Protein AF-A0A117KCW5-F1 (afdb_monomer_lite)

Structure (mmCIF, N/CA/C/O backbone):
data_AF-A0A117KCW5-F1
#
_entry.id   AF-A0A117KCW5-F1
#
loop_
_atom_site.group_PDB
_atom_site.id
_atom_site.type_symbol
_atom_site.label_atom_id
_atom_site.label_alt_id
_atom_site.label_comp_id
_atom_site.label_asym_id
_atom_site.label_entity_id
_atom_site.label_seq_id
_atom_site.pdbx_PDB_ins_code
_atom_site.Cartn_x
_atom_site.Cartn_y
_atom_site.Cartn_z
_atom_site.occupancy
_atom_site.B_iso_or_equiv
_atom_site.auth_seq_id
_atom_site.auth_comp_id
_atom_site.auth_asym_id
_atom_site.auth_atom_id
_atom_site.pdbx_PDB_model_num
ATOM 1 N N . MET A 1 1 ? -58.432 39.089 18.564 1.00 39.69 1 MET A N 1
ATOM 2 C CA . MET A 1 1 ? -59.662 38.369 18.947 1.00 39.69 1 MET A CA 1
ATOM 3 C C . MET A 1 1 ? -59.260 37.034 19.531 1.00 39.69 1 MET A C 1
ATOM 5 O O . MET A 1 1 ? -58.518 36.288 18.910 1.00 39.69 1 MET A O 1
ATOM 9 N N . THR A 1 2 ? -59.664 36.852 20.776 1.00 40.28 2 THR A N 1
ATOM 10 C CA . THR A 1 2 ? -59.328 35.790 21.721 1.00 40.28 2 THR A CA 1
ATOM 11 C C . THR A 1 2 ? -60.204 34.564 21.483 1.00 40.28 2 THR A C 1
ATOM 13 O O . THR A 1 2 ? -61.389 34.728 21.212 1.00 40.28 2 THR A O 1
ATOM 16 N N . ALA A 1 3 ? -59.670 33.362 21.697 1.00 38.34 3 ALA A N 1
ATOM 17 C CA . ALA A 1 3 ? -60.469 32.237 22.180 1.00 38.34 3 ALA A CA 1
ATOM 18 C C . ALA A 1 3 ? -59.576 31.296 22.998 1.00 38.34 3 ALA A C 1
ATOM 20 O O . ALA A 1 3 ? -58.897 30.417 22.477 1.00 38.34 3 ALA A O 1
ATOM 21 N N . VAL A 1 4 ? -59.566 31.554 24.305 1.00 44.78 4 VAL A N 1
ATOM 22 C CA . VAL A 1 4 ? -59.132 30.623 25.344 1.00 44.78 4 VAL A CA 1
ATOM 23 C C . VAL A 1 4 ? -60.288 29.648 25.550 1.00 44.78 4 VAL A C 1
ATOM 25 O O . VAL A 1 4 ? -61.393 30.081 25.870 1.00 44.78 4 VAL A O 1
ATOM 28 N N . ALA A 1 5 ? -60.046 28.352 25.369 1.00 52.56 5 ALA A N 1
ATOM 29 C CA . ALA A 1 5 ? -60.984 27.314 25.778 1.00 52.56 5 ALA A CA 1
ATOM 30 C C . ALA A 1 5 ? -60.542 26.761 27.139 1.00 52.56 5 ALA A C 1
ATOM 32 O O . ALA A 1 5 ? -59.584 25.997 27.239 1.00 52.56 5 ALA A O 1
ATOM 33 N N . LEU A 1 6 ? -61.242 27.198 28.187 1.00 41.88 6 LEU A N 1
ATOM 34 C CA . LEU A 1 6 ? -61.246 26.586 29.511 1.00 41.88 6 LEU A CA 1
ATOM 35 C C . LEU A 1 6 ? -62.163 25.361 29.458 1.00 41.88 6 LEU A C 1
ATOM 37 O O . LEU A 1 6 ? -63.364 25.508 29.241 1.00 41.88 6 LEU A O 1
ATOM 41 N N . LEU A 1 7 ? -61.619 24.167 29.688 1.00 48.06 7 LEU A N 1
ATOM 42 C CA . LEU A 1 7 ? -62.414 23.010 30.092 1.00 48.06 7 LEU A CA 1
ATOM 43 C C . LEU A 1 7 ? -62.126 22.722 31.562 1.00 48.06 7 LEU A C 1
ATOM 45 O O . LEU A 1 7 ? -61.112 22.136 31.931 1.00 48.06 7 LEU A O 1
ATOM 49 N N . THR A 1 8 ? -63.048 23.194 32.392 1.00 46.16 8 THR A N 1
ATOM 50 C CA . THR A 1 8 ? -63.256 22.774 33.773 1.00 46.16 8 THR A CA 1
ATOM 51 C C . THR A 1 8 ? -63.788 21.344 33.789 1.00 46.16 8 THR A C 1
ATOM 53 O O . THR A 1 8 ? -64.883 21.086 33.291 1.00 46.16 8 THR A O 1
ATOM 56 N N . GLY A 1 9 ? -63.038 20.434 34.399 1.00 37.22 9 GLY A N 1
ATOM 57 C CA . GLY A 1 9 ? -63.503 19.110 34.794 1.00 37.22 9 GLY A CA 1
ATOM 58 C C . GLY A 1 9 ? -62.992 18.808 36.195 1.00 37.22 9 GLY A C 1
ATOM 59 O O . GLY A 1 9 ? -61.898 18.277 36.349 1.00 37.22 9 GLY A O 1
ATOM 60 N N . CYS A 1 10 ? -63.765 19.195 37.212 1.00 48.09 10 CYS A N 1
ATOM 61 C CA . CYS A 1 10 ? -63.600 18.698 38.574 1.00 48.09 10 CYS A CA 1
ATOM 62 C C . CYS A 1 10 ? -64.104 17.255 38.624 1.00 48.09 10 CYS A C 1
ATOM 64 O O . CYS A 1 10 ? -65.249 16.984 38.262 1.00 48.09 10 CYS A O 1
ATOM 66 N N . SER A 1 11 ? -63.279 16.332 39.099 1.00 47.06 11 SER A N 1
ATOM 67 C CA . SER A 1 11 ? -63.737 15.053 39.637 1.00 47.06 11 SER A CA 1
ATOM 68 C C . SER A 1 11 ? -62.793 14.644 40.761 1.00 47.06 11 SER A C 1
ATOM 70 O O . SER A 1 11 ? -61.575 14.763 40.633 1.00 47.06 11 SER A O 1
ATOM 72 N N . ASP A 1 12 ? -63.415 14.268 41.873 1.00 39.12 12 ASP A N 1
ATOM 73 C CA . ASP A 1 12 ? -62.852 13.980 43.187 1.00 39.12 12 ASP A CA 1
ATOM 74 C C . ASP A 1 12 ? -61.637 13.044 43.201 1.00 39.12 12 ASP A C 1
ATOM 76 O O . ASP A 1 12 ? -61.507 12.113 42.404 1.00 39.12 12 ASP A O 1
ATOM 80 N N . ALA A 1 13 ? -60.775 13.277 44.193 1.00 47.19 13 ALA A N 1
ATOM 81 C CA . ALA A 1 13 ? -59.684 12.390 44.570 1.00 47.19 13 ALA A CA 1
ATOM 82 C C . ALA A 1 13 ? -60.207 11.015 45.033 1.00 47.19 13 ALA A C 1
ATOM 84 O O . ALA A 1 13 ? -61.270 10.905 45.643 1.00 47.19 13 ALA A O 1
ATOM 85 N N . PRO A 1 14 ? -59.377 9.974 44.890 1.00 40.09 14 PRO A N 1
ATOM 86 C CA . PRO A 1 14 ? -58.763 9.477 46.113 1.00 40.09 14 PRO A CA 1
ATOM 87 C C . PRO A 1 14 ? -57.244 9.356 45.998 1.00 40.09 14 PRO A C 1
ATOM 89 O O . PRO A 1 14 ? -56.674 9.090 44.941 1.00 40.09 14 PRO A O 1
ATOM 92 N N . ALA A 1 15 ? -56.593 9.563 47.141 1.00 50.41 15 ALA A N 1
ATOM 93 C CA . ALA A 1 15 ? -55.166 9.397 47.340 1.00 50.41 15 ALA A CA 1
ATOM 94 C C . ALA A 1 15 ? -54.708 7.991 46.913 1.00 50.41 15 ALA A C 1
ATOM 96 O O . ALA A 1 15 ? -55.012 6.997 47.568 1.00 50.41 15 ALA A O 1
ATOM 97 N N . GLY A 1 16 ? -53.953 7.931 45.817 1.00 37.09 16 GLY A N 1
ATOM 98 C CA . GLY A 1 16 ? -53.226 6.751 45.370 1.00 37.09 16 GLY A CA 1
ATOM 99 C C . GLY A 1 16 ? -51.749 7.091 45.245 1.00 37.09 16 GLY A C 1
ATOM 100 O O . GLY A 1 16 ? -51.334 7.805 44.337 1.00 37.09 16 GLY A O 1
ATOM 101 N N . THR A 1 17 ? -50.952 6.596 46.183 1.00 48.34 17 THR A N 1
ATOM 102 C CA . THR A 1 17 ? -49.488 6.597 46.175 1.00 48.34 17 THR A CA 1
ATOM 103 C C . THR A 1 17 ? -48.963 5.870 44.933 1.00 48.34 17 THR A C 1
ATOM 105 O O . THR A 1 17 ? -48.765 4.660 44.932 1.00 48.34 17 THR A O 1
ATOM 108 N N . GLY A 1 18 ? -48.720 6.615 43.856 1.00 36.66 18 GLY A N 1
ATOM 109 C CA . GLY A 1 18 ? -48.072 6.131 42.640 1.00 36.66 18 GLY A CA 1
ATOM 110 C C . GLY A 1 18 ? -46.882 7.016 42.315 1.00 36.66 18 GLY A C 1
ATOM 111 O O . GLY A 1 18 ? -47.030 8.050 41.674 1.00 36.66 18 GLY A O 1
ATOM 112 N N . ALA A 1 19 ? -45.710 6.628 42.813 1.00 40.88 19 ALA A N 1
ATOM 113 C CA . ALA A 1 19 ? -44.454 7.332 42.614 1.00 40.88 19 ALA A CA 1
ATOM 114 C C . ALA A 1 19 ? -44.244 7.722 41.141 1.00 40.88 19 ALA A C 1
ATOM 116 O O . ALA A 1 19 ? -44.240 6.867 40.252 1.00 40.88 19 ALA A O 1
ATOM 117 N N . HIS A 1 20 ? -43.988 9.009 40.905 1.00 37.81 20 HIS A N 1
ATOM 118 C CA . HIS A 1 20 ? -43.303 9.476 39.711 1.00 37.81 20 HIS A CA 1
ATOM 119 C C . HIS A 1 20 ? -41.996 8.688 39.547 1.00 37.81 20 HIS A C 1
ATOM 121 O O . HIS A 1 20 ? -40.973 9.028 40.139 1.00 37.81 20 HIS A O 1
ATOM 127 N N . ARG A 1 21 ? -41.991 7.648 38.706 1.00 43.84 21 ARG A N 1
ATOM 128 C CA . ARG A 1 21 ? -40.749 7.204 38.073 1.00 43.84 21 ARG A CA 1
ATOM 129 C C . ARG A 1 21 ? -40.425 8.204 36.976 1.00 43.84 21 ARG A C 1
ATOM 131 O O . ARG A 1 21 ? -40.713 7.988 35.804 1.00 43.84 21 ARG A O 1
ATOM 138 N N . VAL A 1 22 ? -39.809 9.308 37.385 1.00 44.62 22 VAL A N 1
ATOM 139 C CA . VAL A 1 22 ? -38.893 10.038 36.514 1.00 44.62 22 VAL A CA 1
ATOM 140 C C . VAL A 1 22 ? -37.831 9.018 36.117 1.00 44.62 22 VAL A C 1
ATOM 142 O O . VAL A 1 22 ? -37.046 8.580 36.956 1.00 44.62 22 VAL A O 1
ATOM 145 N N . ALA A 1 23 ? -37.863 8.553 34.869 1.00 46.25 23 ALA A N 1
ATOM 146 C CA . ALA A 1 23 ? -36.783 7.743 34.331 1.00 46.25 23 ALA A CA 1
ATOM 147 C C . ALA A 1 23 ? -35.514 8.602 34.378 1.00 46.25 23 ALA A C 1
ATOM 149 O O . ALA A 1 23 ? -35.363 9.555 33.616 1.00 46.25 23 ALA A O 1
ATOM 150 N N . SER A 1 24 ? -34.644 8.320 35.346 1.00 46.09 24 SER A N 1
ATOM 151 C CA . SER A 1 24 ? -33.383 9.025 35.515 1.00 46.09 24 SER A CA 1
ATOM 152 C C . SER A 1 24 ? -32.543 8.895 34.233 1.00 46.09 24 SER A C 1
ATOM 154 O O . SER A 1 24 ? -32.269 7.769 33.812 1.00 46.09 24 SER A O 1
ATOM 156 N N . PRO A 1 25 ? -32.052 10.000 33.641 1.00 50.22 25 PRO A N 1
ATOM 157 C CA . PRO A 1 25 ? -31.176 9.953 32.463 1.00 50.22 25 PRO A CA 1
ATOM 158 C C . PRO A 1 25 ? -29.801 9.316 32.749 1.00 50.22 25 PRO A C 1
ATOM 160 O O . PRO A 1 25 ? -29.025 9.042 31.835 1.00 50.22 25 PRO A O 1
ATOM 163 N N . VAL A 1 26 ? -29.508 9.030 34.020 1.00 50.50 26 VAL A N 1
ATOM 164 C CA . VAL A 1 26 ? -28.219 8.526 34.512 1.00 50.50 26 VAL A CA 1
ATOM 165 C C . VAL A 1 26 ? -27.888 7.123 33.981 1.00 50.50 26 VAL A C 1
ATOM 167 O O . VAL A 1 26 ? -26.728 6.838 33.691 1.00 50.50 26 VAL A O 1
ATOM 170 N N . ALA A 1 27 ? -28.887 6.257 33.775 1.00 51.31 27 ALA A N 1
ATOM 171 C CA . ALA A 1 27 ? -28.651 4.907 33.250 1.00 51.31 27 ALA A CA 1
ATOM 172 C C . ALA A 1 27 ? -28.257 4.912 31.759 1.00 51.31 27 ALA A C 1
ATOM 174 O O . ALA A 1 27 ? -27.445 4.093 31.326 1.00 51.31 27 ALA A O 1
ATOM 175 N N . SER A 1 28 ? -28.795 5.857 30.982 1.00 54.41 28 SER A N 1
ATOM 176 C CA . SER A 1 28 ? -28.478 6.018 29.559 1.00 54.41 28 SER A CA 1
ATOM 177 C C . SER A 1 28 ? -27.110 6.670 29.353 1.00 54.41 28 SER A C 1
ATOM 179 O O . SER A 1 28 ? -26.354 6.228 28.492 1.00 54.41 28 SER A O 1
ATOM 181 N N . ALA A 1 29 ? -26.755 7.655 30.187 1.00 60.12 29 ALA A N 1
ATOM 182 C CA . ALA A 1 29 ? -25.441 8.298 30.157 1.00 60.12 29 ALA A CA 1
ATOM 183 C C . ALA A 1 29 ? -24.308 7.329 30.548 1.00 60.12 29 ALA A C 1
ATOM 185 O O . ALA A 1 29 ? -23.282 7.277 29.876 1.00 60.12 29 ALA A O 1
ATOM 186 N N . GLY A 1 30 ? -24.514 6.496 31.577 1.00 59.72 30 GLY A N 1
ATOM 187 C CA . GLY A 1 30 ? -23.527 5.491 31.988 1.00 59.72 30 GLY A CA 1
ATOM 188 C C . GLY A 1 30 ? -23.307 4.386 30.948 1.00 59.72 30 GLY A C 1
ATOM 189 O O . GLY A 1 30 ? -22.182 3.933 30.752 1.00 59.72 30 GLY A O 1
ATOM 190 N N . ARG A 1 31 ? -24.363 3.973 30.232 1.00 62.00 31 ARG A N 1
ATOM 191 C CA . ARG A 1 31 ? -24.263 2.963 29.165 1.00 62.00 31 ARG A CA 1
ATOM 192 C C . ARG A 1 31 ? -23.608 3.519 27.895 1.00 62.00 31 ARG A C 1
ATOM 194 O O . ARG A 1 31 ? -22.844 2.794 27.261 1.00 62.00 31 ARG A O 1
ATOM 201 N N . ALA A 1 32 ? -23.858 4.783 27.552 1.00 62.44 32 ALA A N 1
ATOM 202 C CA . ALA A 1 32 ? -23.178 5.466 26.450 1.00 62.44 32 ALA A CA 1
ATOM 203 C C . ALA A 1 32 ? -21.670 5.605 26.724 1.00 62.44 32 ALA A C 1
ATOM 205 O O . ALA A 1 32 ? -20.869 5.100 25.943 1.00 62.44 32 ALA A O 1
ATOM 206 N N . ALA A 1 33 ? -21.292 6.134 27.893 1.00 62.34 33 ALA A N 1
ATOM 207 C CA . ALA A 1 33 ? -19.890 6.309 28.278 1.00 62.34 33 ALA A CA 1
ATOM 208 C C . ALA A 1 33 ? -19.108 4.980 28.359 1.00 62.34 33 ALA A C 1
ATOM 210 O O . ALA A 1 33 ? -17.955 4.900 27.937 1.00 62.34 33 ALA A O 1
ATOM 211 N N . ALA A 1 34 ? -19.729 3.901 28.854 1.00 62.16 34 ALA A N 1
ATOM 212 C CA . ALA A 1 34 ? -19.101 2.575 28.877 1.00 62.16 34 ALA A CA 1
ATOM 213 C C . ALA A 1 34 ? -18.898 1.985 27.464 1.00 62.16 34 ALA A C 1
ATOM 215 O O . ALA A 1 34 ? -17.909 1.296 27.205 1.00 62.16 34 ALA A O 1
ATOM 216 N N . THR A 1 35 ? -19.818 2.273 26.537 1.00 67.94 35 THR A N 1
ATOM 217 C CA . THR A 1 35 ? -19.724 1.829 25.137 1.00 67.94 35 THR A CA 1
ATOM 218 C C . THR A 1 35 ? -18.634 2.599 24.389 1.00 67.94 35 THR A C 1
ATOM 220 O O . THR A 1 35 ? -17.838 1.986 23.681 1.00 67.94 35 THR A O 1
ATOM 223 N N . GLU A 1 36 ? -18.543 3.913 24.600 1.00 70.56 36 GLU A N 1
ATOM 224 C CA . GLU A 1 36 ? -17.482 4.778 24.059 1.00 70.56 36 GLU A CA 1
ATOM 225 C C . GLU A 1 36 ? -16.099 4.369 24.582 1.00 70.56 36 GLU A C 1
ATOM 227 O O . GLU A 1 36 ? -15.174 4.172 23.800 1.00 70.56 36 GLU A O 1
ATOM 232 N N . SER A 1 37 ? -15.962 4.107 25.886 1.00 73.50 37 SER A N 1
ATOM 233 C CA . SER A 1 37 ? -14.703 3.615 26.466 1.00 73.50 37 SER A CA 1
ATOM 234 C C . SER A 1 37 ? -14.254 2.279 25.855 1.00 73.50 37 SER A C 1
ATOM 236 O O . SER A 1 37 ? -13.065 2.075 25.605 1.00 73.50 37 SER A O 1
ATOM 238 N N . THR A 1 38 ? -15.202 1.389 25.544 1.00 83.19 38 THR A N 1
ATOM 239 C CA . THR A 1 38 ? -14.909 0.103 24.891 1.00 83.19 38 THR A CA 1
ATOM 240 C C . THR A 1 38 ? -14.481 0.292 23.432 1.00 83.19 38 THR A C 1
ATOM 242 O O . THR A 1 38 ? -13.550 -0.371 22.973 1.00 83.19 38 THR A O 1
ATOM 245 N N . ARG A 1 39 ? -15.123 1.206 22.695 1.00 81.94 39 ARG A N 1
ATOM 246 C CA . ARG A 1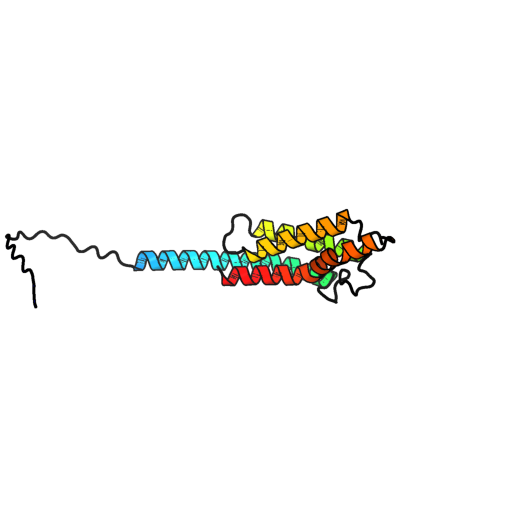 39 ? -14.750 1.537 21.309 1.00 81.94 39 ARG A CA 1
ATOM 247 C C . ARG A 1 39 ? -13.377 2.193 21.227 1.00 81.94 39 ARG A C 1
ATOM 249 O O . ARG A 1 39 ? -12.571 1.768 20.403 1.00 81.94 39 ARG A O 1
ATOM 256 N N . ALA A 1 40 ? -13.079 3.131 22.121 1.00 85.56 40 ALA A N 1
ATOM 257 C CA . ALA A 1 40 ? -11.770 3.767 22.215 1.00 85.56 40 ALA A CA 1
ATOM 258 C C . ALA A 1 40 ? -10.658 2.745 22.506 1.00 85.56 40 ALA A C 1
ATOM 260 O O . ALA A 1 40 ? -9.634 2.743 21.830 1.00 85.56 40 ALA A O 1
ATOM 261 N N . ALA A 1 41 ? -10.880 1.813 23.442 1.00 89.69 41 ALA A N 1
ATOM 262 C CA . ALA A 1 41 ? -9.919 0.746 23.731 1.00 89.69 41 ALA A CA 1
ATOM 263 C C . ALA A 1 41 ? -9.688 -0.181 22.523 1.00 89.69 41 ALA A C 1
ATOM 265 O O . ALA A 1 41 ? -8.559 -0.579 22.240 1.00 89.69 41 ALA A O 1
ATOM 266 N N . VAL A 1 42 ? -10.753 -0.505 21.784 1.00 89.62 42 VAL A N 1
ATOM 267 C CA . VAL A 1 42 ? -10.659 -1.279 20.540 1.00 89.62 42 VAL A CA 1
ATOM 268 C C . VAL A 1 42 ? -9.864 -0.527 19.476 1.00 89.62 42 VAL A C 1
ATOM 270 O O . VAL A 1 42 ? -9.022 -1.131 18.815 1.00 89.62 42 VAL A O 1
ATOM 273 N N . ALA A 1 43 ? -10.128 0.762 19.295 1.00 90.12 43 ALA A N 1
ATOM 274 C CA . ALA A 1 43 ? -9.444 1.569 18.298 1.00 90.12 43 ALA A CA 1
ATOM 275 C C . ALA A 1 43 ? -7.968 1.785 18.629 1.00 90.12 43 ALA A C 1
ATOM 277 O O . ALA A 1 43 ? -7.143 1.674 17.724 1.00 90.12 43 ALA A O 1
ATOM 278 N N . GLU A 1 44 ? -7.620 1.960 19.903 1.00 91.75 44 GLU A N 1
ATOM 279 C CA . GLU A 1 44 ? -6.218 2.040 20.318 1.00 91.75 44 GLU A CA 1
ATOM 280 C C . GLU A 1 44 ? -5.504 0.706 20.091 1.00 91.75 44 GLU A C 1
ATOM 282 O O . GLU A 1 44 ? -4.416 0.683 19.528 1.00 91.75 44 GLU A O 1
ATOM 287 N N . HIS A 1 45 ? -6.148 -0.420 20.419 1.00 92.50 45 HIS A N 1
ATOM 288 C CA . HIS A 1 45 ? -5.577 -1.736 20.142 1.00 92.50 45 HIS A CA 1
ATOM 289 C C . HIS A 1 45 ? -5.309 -1.948 18.647 1.00 92.50 45 HIS A C 1
ATOM 291 O O . HIS A 1 45 ? -4.207 -2.353 18.284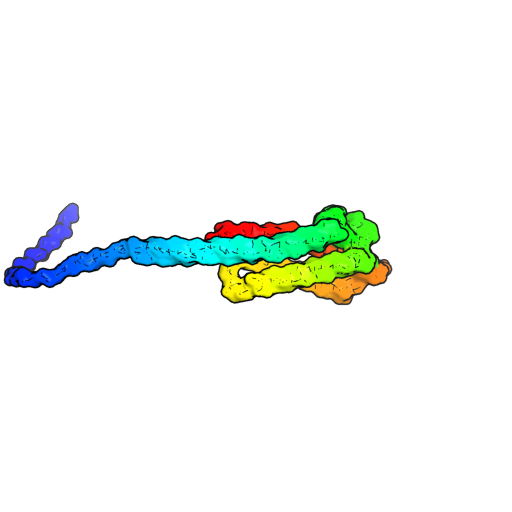 1.00 92.50 45 HIS A O 1
ATOM 297 N N . VAL A 1 46 ? -6.292 -1.652 17.783 1.00 93.31 46 VAL A N 1
ATOM 298 C CA . VAL A 1 46 ? -6.131 -1.748 16.321 1.00 93.31 46 VAL A CA 1
ATOM 299 C C . VAL A 1 46 ? -4.986 -0.855 15.851 1.00 93.31 46 VAL A C 1
ATOM 301 O O . VAL A 1 46 ? -4.171 -1.297 15.045 1.00 93.31 46 VAL A O 1
ATOM 304 N N . ARG A 1 47 ? -4.894 0.372 16.372 1.00 93.19 47 ARG A N 1
ATOM 305 C CA . ARG A 1 47 ? -3.797 1.284 16.061 1.00 93.19 47 ARG A CA 1
ATOM 306 C C . ARG A 1 47 ? -2.447 0.697 16.411 1.00 93.19 47 ARG A C 1
ATOM 308 O O . ARG A 1 47 ? -1.619 0.590 15.516 1.00 93.19 47 ARG A O 1
ATOM 315 N N . THR A 1 48 ? -2.245 0.264 17.649 1.00 94.31 48 THR A N 1
ATOM 316 C CA . THR A 1 48 ? -0.961 -0.294 18.082 1.00 94.31 48 THR A CA 1
ATOM 317 C C . THR A 1 48 ? -0.537 -1.469 17.201 1.00 94.31 48 THR A C 1
ATOM 319 O O . THR A 1 48 ? 0.551 -1.451 16.634 1.00 94.31 48 THR A O 1
ATOM 322 N N . VAL A 1 49 ? -1.413 -2.464 17.007 1.00 95.44 49 VAL A N 1
ATOM 323 C CA . VAL A 1 49 ? -1.032 -3.682 16.268 1.00 95.44 49 VAL A CA 1
ATOM 324 C C . VAL A 1 49 ? -0.782 -3.425 14.781 1.00 95.44 49 VAL A C 1
ATOM 326 O O . VAL A 1 49 ? 0.055 -4.095 14.177 1.00 95.44 49 VAL A O 1
ATOM 329 N N . VAL A 1 50 ? -1.501 -2.475 14.173 1.00 95.00 50 VAL A N 1
ATOM 330 C CA . VAL A 1 50 ? -1.289 -2.091 12.773 1.00 95.00 50 VAL A CA 1
ATOM 331 C C . VAL A 1 50 ? -0.029 -1.234 12.645 1.00 95.00 50 VAL A C 1
ATOM 333 O O . VAL A 1 50 ? 0.805 -1.530 11.796 1.00 95.00 50 VAL A O 1
ATOM 336 N N . GLU A 1 51 ? 0.162 -0.218 13.490 1.00 94.50 51 GLU A N 1
ATOM 337 C CA . GLU A 1 51 ? 1.327 0.676 13.445 1.00 94.50 51 GLU A CA 1
ATOM 338 C C . GLU A 1 51 ? 2.652 -0.055 13.662 1.00 94.50 51 GLU A C 1
ATOM 340 O O . GLU A 1 51 ? 3.608 0.218 12.932 1.00 94.50 51 GLU A O 1
ATOM 345 N N . ASP A 1 52 ? 2.713 -0.994 14.608 1.00 94.69 52 ASP A N 1
ATOM 346 C CA . ASP A 1 52 ? 3.922 -1.780 14.879 1.00 94.69 52 ASP A CA 1
ATOM 347 C C . ASP A 1 52 ? 4.366 -2.551 13.633 1.00 94.69 52 ASP A C 1
ATOM 349 O O . ASP A 1 52 ? 5.542 -2.550 13.257 1.00 94.69 52 ASP A O 1
ATOM 353 N N . ARG A 1 53 ? 3.399 -3.166 12.945 1.00 94.38 53 ARG A N 1
ATOM 354 C CA . ARG A 1 53 ? 3.647 -3.922 11.721 1.00 94.38 53 ARG A CA 1
ATOM 355 C C . ARG A 1 53 ? 4.050 -3.009 10.562 1.00 94.38 53 ARG A C 1
ATOM 357 O O . ARG A 1 53 ? 5.092 -3.243 9.954 1.00 94.38 53 ARG A O 1
ATOM 364 N N . LEU A 1 54 ? 3.285 -1.940 10.317 1.00 95.88 54 LEU A N 1
ATOM 365 C CA . LEU A 1 54 ? 3.578 -0.971 9.253 1.00 95.88 54 LEU A CA 1
ATOM 366 C C . LEU A 1 54 ? 4.969 -0.355 9.415 1.00 95.88 54 LEU A C 1
ATOM 368 O O . LEU A 1 54 ? 5.673 -0.150 8.433 1.00 95.88 54 LEU A O 1
ATOM 372 N N . SER A 1 55 ? 5.379 -0.052 10.648 1.00 94.94 55 SER A N 1
ATOM 373 C CA . SER A 1 55 ? 6.662 0.604 10.917 1.00 94.94 55 SER A CA 1
ATOM 374 C C . SER A 1 55 ? 7.855 -0.278 10.547 1.00 94.94 55 SER A C 1
ATOM 376 O O . SER A 1 55 ? 8.873 0.237 10.078 1.00 94.94 55 SER A O 1
ATOM 378 N N . ALA A 1 56 ? 7.738 -1.599 10.704 1.00 95.88 56 ALA A N 1
ATOM 379 C CA . ALA A 1 56 ? 8.783 -2.536 10.307 1.00 95.88 56 ALA A CA 1
ATOM 380 C C . ALA A 1 56 ? 8.988 -2.545 8.781 1.00 95.88 56 ALA A C 1
ATOM 382 O O . ALA A 1 56 ? 10.118 -2.394 8.305 1.00 95.88 56 ALA A O 1
ATOM 383 N N . ASP A 1 57 ? 7.904 -2.659 8.010 1.00 96.75 57 ASP A N 1
ATOM 384 C CA . ASP A 1 57 ? 7.981 -2.692 6.548 1.00 96.75 57 ASP A CA 1
ATOM 385 C C . ASP A 1 57 ? 8.265 -1.309 5.942 1.00 96.75 57 ASP A C 1
ATOM 387 O O . ASP A 1 57 ? 9.051 -1.202 4.995 1.00 96.75 57 ASP A O 1
ATOM 391 N N . GLU A 1 58 ? 7.758 -0.226 6.534 1.00 97.00 58 GLU A N 1
ATOM 392 C CA . GLU A 1 58 ? 8.103 1.140 6.129 1.00 97.00 58 GLU A CA 1
ATOM 393 C C . GLU A 1 58 ? 9.578 1.459 6.395 1.00 97.00 58 GLU A C 1
ATOM 395 O O . GLU A 1 58 ? 10.222 2.087 5.561 1.00 97.00 58 GLU A O 1
ATOM 400 N N . THR A 1 59 ? 10.166 0.972 7.491 1.00 97.69 59 THR A N 1
ATOM 401 C CA . THR A 1 59 ? 11.616 1.106 7.723 1.00 97.69 59 THR A CA 1
ATOM 402 C C . THR A 1 59 ? 12.422 0.389 6.637 1.00 97.69 59 THR A C 1
ATOM 404 O O . THR A 1 59 ? 13.472 0.866 6.204 1.00 97.69 59 THR A O 1
ATOM 407 N N . ARG A 1 60 ? 11.935 -0.765 6.172 1.00 97.38 60 ARG A N 1
ATOM 408 C CA . ARG A 1 60 ? 12.619 -1.595 5.176 1.00 97.38 60 ARG A CA 1
ATOM 409 C C . ARG A 1 60 ? 12.510 -1.041 3.756 1.00 97.38 60 ARG A C 1
ATOM 411 O O . ARG A 1 60 ? 13.484 -1.092 2.997 1.00 97.38 60 ARG A O 1
ATOM 418 N N . PHE A 1 61 ? 11.327 -0.578 3.371 1.00 97.94 61 PHE A N 1
ATOM 419 C CA . PHE A 1 61 ? 11.027 -0.189 1.995 1.00 97.94 61 PHE A CA 1
ATOM 420 C C . PHE A 1 61 ? 10.905 1.321 1.801 1.00 97.94 61 PHE A C 1
ATOM 422 O O . PHE A 1 61 ? 11.044 1.779 0.675 1.00 97.94 61 PHE A O 1
ATOM 429 N N . GLY A 1 62 ? 10.707 2.102 2.857 1.00 97.56 62 GLY A N 1
ATOM 430 C CA . GLY A 1 62 ? 10.378 3.518 2.759 1.00 97.56 62 GLY A CA 1
ATOM 431 C C .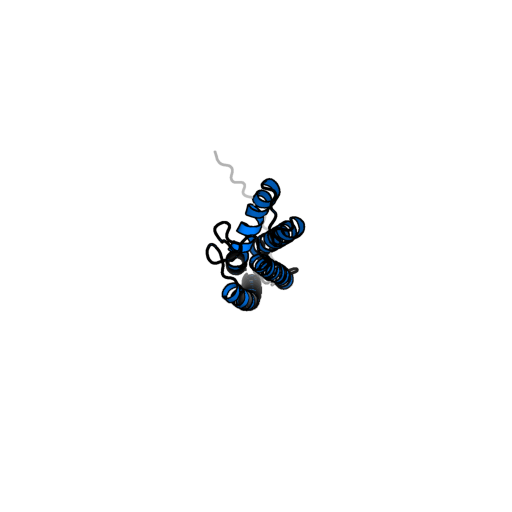 GLY A 1 62 ? 8.963 3.761 2.229 1.00 97.56 62 GLY A C 1
ATOM 432 O O . GLY A 1 62 ? 8.242 2.845 1.828 1.00 97.56 62 GLY A O 1
ATOM 433 N N . SER A 1 63 ? 8.577 5.032 2.197 1.00 97.12 63 SER A N 1
ATOM 434 C CA . SER A 1 63 ? 7.284 5.505 1.702 1.00 97.12 63 SER A CA 1
ATOM 435 C C . SER A 1 63 ? 7.448 6.765 0.849 1.00 97.12 63 SER A C 1
ATOM 437 O O . SER A 1 63 ? 8.515 7.388 0.806 1.00 97.12 63 SER A O 1
ATOM 439 N N . GLY A 1 64 ? 6.406 7.110 0.096 1.00 96.56 64 GLY A N 1
ATOM 440 C CA . GLY A 1 64 ? 6.385 8.234 -0.830 1.00 96.56 64 GLY A CA 1
ATOM 441 C C . GLY A 1 64 ? 7.578 8.232 -1.781 1.00 96.56 64 GLY A C 1
ATOM 442 O O . GLY A 1 64 ? 7.837 7.243 -2.463 1.00 96.56 64 GLY A O 1
ATOM 443 N N . THR A 1 65 ? 8.329 9.333 -1.812 1.00 96.69 65 THR A N 1
ATOM 444 C CA . THR A 1 65 ? 9.524 9.479 -2.660 1.00 96.69 65 THR A CA 1
ATOM 445 C C . THR A 1 65 ? 10.697 8.595 -2.229 1.00 96.69 65 THR A C 1
ATOM 447 O O . THR A 1 65 ? 11.574 8.329 -3.048 1.00 96.69 65 THR A O 1
ATOM 450 N N . GLY A 1 66 ? 10.715 8.121 -0.979 1.00 97.31 66 GLY A N 1
ATOM 451 C CA . GLY A 1 66 ? 11.714 7.183 -0.460 1.00 97.31 66 GLY A CA 1
ATOM 452 C C . GLY A 1 66 ? 11.415 5.716 -0.780 1.00 97.31 66 GLY A C 1
ATOM 453 O O . GLY A 1 66 ? 12.269 4.860 -0.561 1.00 97.31 66 GLY A O 1
ATOM 454 N N . SER A 1 67 ? 10.226 5.415 -1.308 1.00 98.19 67 SER A N 1
ATOM 455 C CA . SER A 1 67 ? 9.829 4.057 -1.679 1.00 98.19 67 SER A CA 1
ATOM 456 C C . SER A 1 67 ? 10.513 3.593 -2.974 1.00 98.19 67 SER A C 1
ATOM 458 O O . SER A 1 67 ? 10.617 4.374 -3.928 1.00 98.19 67 SER A O 1
ATOM 460 N N . PRO A 1 68 ? 10.886 2.302 -3.114 1.00 98.19 68 PRO A N 1
ATOM 461 C CA . PRO A 1 68 ? 11.286 1.746 -4.402 1.00 98.19 68 PRO A CA 1
ATOM 462 C C . PRO A 1 68 ? 10.162 1.825 -5.438 1.00 98.19 68 PRO A C 1
ATOM 464 O O . PRO A 1 68 ? 10.465 1.802 -6.622 1.00 98.19 68 PRO A O 1
ATOM 467 N N . CYS A 1 69 ? 8.900 1.942 -5.012 1.00 98.31 69 CYS A N 1
ATOM 468 C CA . CYS A 1 69 ? 7.743 2.072 -5.893 1.00 98.31 69 CYS A CA 1
ATOM 469 C C . CYS A 1 69 ? 7.396 3.516 -6.266 1.00 98.31 69 CYS A C 1
ATOM 471 O O . CYS A 1 69 ? 6.447 3.727 -7.019 1.00 98.31 69 CYS A O 1
ATOM 473 N N . SER A 1 70 ? 8.145 4.515 -5.782 1.00 98.19 70 SER A N 1
ATOM 474 C CA . SER A 1 70 ? 7.988 5.889 -6.268 1.00 98.19 70 SER A CA 1
ATOM 475 C C . SER A 1 70 ? 8.143 5.920 -7.789 1.00 98.19 70 SER A C 1
ATOM 477 O O . SER A 1 70 ? 9.078 5.327 -8.325 1.00 98.19 70 SER A O 1
ATOM 479 N N . THR A 1 71 ? 7.285 6.657 -8.494 1.00 96.88 71 THR A N 1
ATOM 480 C CA . THR A 1 71 ? 7.374 6.787 -9.960 1.00 96.88 71 THR A CA 1
ATOM 481 C C . THR A 1 71 ? 8.628 7.531 -10.422 1.00 96.88 71 THR A C 1
ATOM 483 O O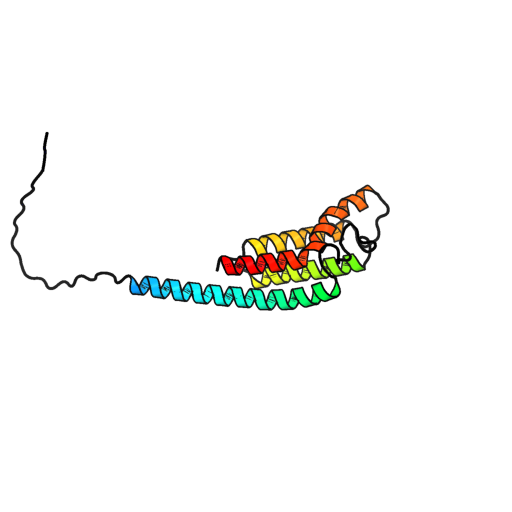 . THR A 1 71 ? 9.008 7.442 -11.586 1.00 96.88 71 THR A O 1
ATOM 486 N N . SER A 1 72 ? 9.304 8.235 -9.509 1.00 96.19 72 SER A N 1
ATOM 487 C CA . SER A 1 72 ? 10.624 8.832 -9.730 1.00 96.19 72 SER A CA 1
ATOM 488 C C . SER A 1 72 ? 11.791 7.902 -9.378 1.00 96.19 72 SER A C 1
ATOM 490 O O . SER A 1 72 ? 12.946 8.260 -9.608 1.00 96.19 72 SER A O 1
ATOM 492 N N . SER A 1 73 ? 11.526 6.726 -8.800 1.00 97.31 73 SER A N 1
ATOM 493 C CA . SER A 1 73 ? 12.567 5.800 -8.362 1.00 97.31 73 SER A CA 1
ATOM 494 C C . SER A 1 73 ? 13.086 4.955 -9.526 1.00 97.31 73 SER A C 1
ATOM 496 O O . SER A 1 73 ? 12.292 4.354 -10.254 1.00 97.31 73 SER A O 1
ATOM 498 N N . PRO A 1 74 ? 14.413 4.782 -9.660 1.00 96.50 74 PRO A N 1
ATOM 499 C CA . PRO A 1 74 ? 14.968 3.831 -10.620 1.00 96.50 74 PRO A CA 1
ATOM 500 C C . PRO A 1 74 ? 14.606 2.374 -10.282 1.00 96.50 74 PRO A C 1
ATOM 502 O O . PRO A 1 74 ? 14.714 1.500 -11.138 1.00 96.50 74 PRO A O 1
ATOM 505 N N . ALA A 1 75 ? 14.162 2.095 -9.050 1.00 97.62 75 ALA A N 1
ATOM 506 C CA . ALA A 1 75 ? 13.782 0.758 -8.600 1.00 97.62 75 ALA A CA 1
ATOM 507 C C . ALA A 1 75 ? 12.309 0.396 -8.885 1.00 97.62 75 ALA A C 1
ATOM 509 O O . ALA A 1 75 ? 11.904 -0.729 -8.578 1.00 97.62 75 ALA A O 1
ATOM 510 N N . MET A 1 76 ? 11.521 1.302 -9.480 1.00 97.69 76 MET A N 1
ATOM 511 C CA . MET A 1 76 ? 10.071 1.133 -9.663 1.00 97.69 76 MET A CA 1
ATOM 512 C C . MET A 1 76 ? 9.706 -0.124 -10.455 1.00 97.69 76 MET A C 1
ATOM 514 O O . MET A 1 76 ? 8.710 -0.765 -10.146 1.00 97.69 76 MET A O 1
ATOM 518 N N . PHE A 1 77 ? 10.511 -0.502 -11.447 1.00 98.06 77 PHE A N 1
ATOM 519 C CA . PHE A 1 77 ? 10.264 -1.663 -12.307 1.00 98.06 77 PHE A CA 1
ATOM 520 C C . PHE A 1 77 ? 11.161 -2.850 -11.955 1.00 98.06 77 PHE A C 1
ATOM 522 O O . PHE A 1 77 ? 11.727 -3.499 -12.831 1.00 98.06 77 PHE A O 1
ATOM 529 N N . THR A 1 78 ? 11.382 -3.073 -10.663 1.00 98.12 78 THR A N 1
ATOM 530 C CA . THR A 1 78 ? 12.280 -4.124 -10.182 1.00 98.12 78 THR A CA 1
ATOM 531 C C . THR A 1 78 ? 11.598 -4.988 -9.136 1.00 98.12 78 THR A C 1
ATOM 533 O O . THR A 1 78 ? 10.644 -4.563 -8.475 1.00 98.12 78 THR A O 1
ATOM 536 N N . ALA A 1 79 ? 12.183 -6.157 -8.879 1.00 98.00 79 ALA A N 1
ATOM 537 C CA . ALA A 1 79 ? 11.798 -7.024 -7.770 1.00 98.00 79 ALA A CA 1
ATOM 538 C C . ALA A 1 79 ? 11.806 -6.310 -6.404 1.00 98.00 79 ALA A C 1
ATOM 540 O O . ALA A 1 79 ? 11.088 -6.728 -5.500 1.00 98.00 79 ALA A O 1
ATOM 541 N N . ARG A 1 80 ? 12.563 -5.212 -6.233 1.00 98.12 80 ARG A N 1
ATOM 542 C CA . ARG A 1 80 ? 12.536 -4.431 -4.987 1.00 98.12 80 ARG A CA 1
ATOM 543 C C . ARG A 1 80 ? 11.203 -3.706 -4.793 1.00 98.12 80 ARG A C 1
ATOM 545 O O . ARG A 1 80 ? 10.691 -3.717 -3.678 1.00 98.12 80 ARG A O 1
ATOM 552 N N . CYS A 1 81 ? 10.636 -3.109 -5.845 1.00 98.44 81 CYS A N 1
ATOM 553 C CA . CYS A 1 81 ? 9.273 -2.583 -5.766 1.00 98.44 81 CYS A CA 1
ATOM 554 C C . CYS A 1 81 ? 8.251 -3.726 -5.679 1.00 98.44 81 CYS A C 1
ATOM 556 O O . CYS A 1 81 ? 7.323 -3.630 -4.887 1.00 98.44 81 CYS A O 1
ATOM 558 N N . GLY A 1 82 ? 8.468 -4.852 -6.369 1.00 98.44 82 GLY A N 1
ATOM 559 C CA . GLY A 1 82 ? 7.636 -6.052 -6.198 1.00 98.44 82 GLY A CA 1
ATOM 560 C C . GLY A 1 82 ? 7.550 -6.531 -4.740 1.00 98.44 82 GLY A C 1
ATOM 561 O O . GLY A 1 82 ? 6.462 -6.782 -4.233 1.00 98.44 82 GLY A O 1
ATOM 562 N N . ALA A 1 83 ? 8.676 -6.577 -4.026 1.00 98.56 83 ALA A N 1
ATOM 563 C CA . ALA A 1 83 ? 8.709 -6.932 -2.608 1.00 98.56 83 ALA A CA 1
ATOM 564 C C . ALA A 1 83 ? 8.005 -5.891 -1.719 1.00 98.56 83 ALA A C 1
ATOM 566 O O . ALA A 1 83 ? 7.287 -6.267 -0.795 1.00 98.56 83 ALA A O 1
ATOM 567 N N . ALA A 1 84 ? 8.168 -4.596 -2.014 1.00 98.44 84 ALA A N 1
ATOM 568 C CA . ALA A 1 84 ? 7.439 -3.538 -1.315 1.00 98.44 84 ALA A CA 1
ATOM 569 C C . ALA A 1 84 ? 5.922 -3.650 -1.552 1.00 98.44 84 ALA A C 1
ATOM 571 O O . ALA A 1 84 ? 5.151 -3.557 -0.605 1.00 98.44 84 ALA A O 1
ATOM 572 N N . ALA A 1 85 ? 5.496 -3.934 -2.787 1.00 98.56 85 ALA A N 1
ATOM 573 C CA . ALA A 1 85 ? 4.098 -4.164 -3.141 1.00 98.56 85 ALA A CA 1
ATOM 574 C C . ALA A 1 85 ? 3.497 -5.339 -2.359 1.00 98.56 85 ALA A C 1
ATOM 576 O O . ALA A 1 85 ? 2.407 -5.209 -1.803 1.00 98.56 85 ALA A O 1
ATOM 577 N N . GLN A 1 86 ? 4.221 -6.456 -2.253 1.00 98.50 86 GLN A N 1
ATOM 578 C CA . GLN A 1 86 ? 3.790 -7.610 -1.459 1.00 98.50 86 GLN A CA 1
ATOM 579 C C . GLN A 1 86 ? 3.640 -7.263 0.025 1.00 98.50 86 GLN A C 1
ATOM 581 O O . GLN A 1 86 ? 2.619 -7.605 0.621 1.00 98.50 86 GLN A O 1
ATOM 586 N N . ALA A 1 87 ? 4.608 -6.549 0.609 1.00 98.31 87 ALA A N 1
ATOM 587 C CA . ALA A 1 87 ? 4.536 -6.093 1.998 1.00 98.31 87 ALA A CA 1
ATOM 588 C C . ALA A 1 87 ? 3.325 -5.173 2.225 1.00 98.31 87 ALA A C 1
ATOM 590 O O . ALA A 1 87 ? 2.481 -5.449 3.074 1.00 98.31 87 ALA A O 1
ATOM 591 N N . THR A 1 88 ? 3.146 -4.156 1.375 1.00 98.56 88 THR A N 1
ATOM 592 C CA . THR A 1 88 ? 1.979 -3.263 1.422 1.00 98.56 88 THR A CA 1
ATOM 593 C C . THR A 1 88 ? 0.656 -4.026 1.283 1.00 98.56 88 THR A C 1
ATOM 595 O O . THR A 1 88 ? -0.308 -3.732 1.989 1.00 98.56 88 THR A O 1
ATOM 598 N N . GLY A 1 89 ? 0.580 -5.021 0.395 1.00 98.44 89 GLY A N 1
ATOM 599 C CA . GLY A 1 89 ? -0.611 -5.855 0.215 1.00 98.44 89 GLY A CA 1
ATOM 600 C C . GLY A 1 89 ? -0.909 -6.750 1.421 1.00 98.44 89 GLY A C 1
ATOM 601 O O . GLY A 1 89 ? -2.077 -6.911 1.801 1.00 98.44 89 GLY A O 1
ATOM 602 N N . ALA A 1 90 ? 0.132 -7.304 2.045 1.00 98.50 90 ALA A N 1
ATOM 603 C CA . ALA A 1 90 ? 0.025 -8.100 3.262 1.00 98.50 90 ALA A CA 1
ATOM 604 C C . ALA A 1 90 ? -0.448 -7.246 4.445 1.00 98.50 90 ALA A C 1
ATOM 606 O O . ALA A 1 90 ? -1.366 -7.652 5.156 1.00 98.50 90 ALA A O 1
ATOM 607 N N . ASP A 1 91 ? 0.095 -6.042 4.605 1.00 98.38 91 ASP A N 1
ATOM 608 C CA . ASP A 1 91 ? -0.297 -5.112 5.666 1.00 98.38 91 ASP A CA 1
ATOM 609 C C . ASP A 1 91 ? -1.710 -4.570 5.473 1.00 98.38 91 ASP A C 1
ATOM 611 O O . ASP A 1 91 ? -2.484 -4.492 6.425 1.00 98.38 91 ASP A O 1
ATOM 615 N N . ALA A 1 92 ? -2.103 -4.275 4.233 1.00 98.44 92 ALA A N 1
ATOM 616 C CA . ALA A 1 92 ? -3.480 -3.921 3.920 1.00 98.44 92 ALA A CA 1
ATOM 617 C C . ALA A 1 92 ? -4.450 -5.070 4.253 1.00 98.44 92 ALA A C 1
ATOM 619 O O . ALA A 1 92 ? -5.544 -4.841 4.772 1.00 98.44 92 ALA A O 1
ATOM 620 N N . SER A 1 93 ? -4.066 -6.317 3.976 1.00 98.56 93 SER A N 1
ATOM 621 C CA . SER A 1 93 ? -4.883 -7.487 4.323 1.00 98.56 93 SER A CA 1
ATOM 622 C C . SER A 1 93 ? -4.983 -7.664 5.837 1.00 98.56 93 SER A C 1
ATOM 624 O O . SER A 1 93 ? -6.087 -7.799 6.359 1.00 98.56 93 SER A O 1
ATOM 626 N N . PHE A 1 94 ? -3.862 -7.536 6.545 1.00 98.25 94 PHE A N 1
ATOM 627 C CA . PHE A 1 94 ? -3.822 -7.566 8.002 1.00 98.25 94 PHE A CA 1
ATOM 628 C C . PHE A 1 94 ? -4.694 -6.469 8.626 1.00 98.25 94 PHE A C 1
ATOM 630 O O . PHE A 1 94 ? -5.494 -6.751 9.513 1.00 98.25 94 PHE A O 1
ATOM 637 N N . ALA A 1 95 ? -4.623 -5.232 8.130 1.00 97.44 95 ALA A N 1
ATOM 638 C CA . ALA A 1 95 ? -5.464 -4.139 8.611 1.00 97.44 95 ALA A CA 1
ATOM 639 C C . ALA A 1 95 ? -6.962 -4.452 8.460 1.00 97.44 95 ALA A C 1
ATOM 641 O O . ALA A 1 95 ? -7.740 -4.158 9.365 1.00 97.44 95 ALA A O 1
ATOM 642 N N . LEU A 1 96 ? -7.372 -5.084 7.350 1.00 97.69 96 LEU A N 1
ATOM 643 C CA . LEU A 1 96 ? -8.757 -5.529 7.151 1.00 97.69 96 LEU A CA 1
ATOM 644 C C . LEU A 1 96 ? -9.174 -6.611 8.150 1.00 97.69 96 LEU A C 1
ATOM 646 O O . LEU A 1 96 ? -10.305 -6.563 8.627 1.00 97.69 96 LEU A O 1
ATOM 650 N N . GLU A 1 97 ? -8.287 -7.554 8.467 1.00 97.69 97 GLU A N 1
ATOM 651 C CA . GLU A 1 97 ? -8.530 -8.592 9.475 1.00 97.69 97 GLU A CA 1
ATOM 652 C C . GLU A 1 97 ? -8.720 -7.979 10.866 1.00 97.69 97 GLU A C 1
ATOM 654 O O . GLU A 1 97 ? -9.662 -8.336 11.573 1.00 97.69 97 GLU A O 1
ATOM 659 N N . GLN A 1 98 ? -7.891 -6.996 11.237 1.00 96.00 98 GLN A N 1
ATOM 660 C CA . GLN A 1 98 ? -7.991 -6.329 12.539 1.00 96.00 98 GLN A CA 1
ATOM 661 C C . GLN A 1 98 ? -9.319 -5.593 12.729 1.00 96.00 98 GLN A C 1
ATOM 663 O O . GLN A 1 98 ? -9.826 -5.516 13.850 1.00 96.00 98 GLN A O 1
ATOM 668 N N . ILE A 1 99 ? -9.910 -5.086 11.646 1.00 94.69 99 ILE A N 1
ATOM 669 C CA . ILE A 1 99 ? -11.177 -4.342 11.669 1.00 94.69 99 ILE A CA 1
ATOM 670 C C . ILE A 1 99 ? -12.372 -5.148 11.159 1.00 94.69 99 ILE A C 1
ATOM 672 O O . ILE A 1 99 ? -13.431 -4.561 10.887 1.00 94.69 99 ILE A O 1
ATOM 676 N N . ASP A 1 100 ? -12.230 -6.465 10.990 1.00 93.00 100 ASP A N 1
ATOM 677 C CA . ASP A 1 100 ? -13.346 -7.287 10.537 1.00 93.00 100 ASP A CA 1
ATOM 678 C C . ASP A 1 100 ? -14.503 -7.171 11.532 1.00 93.00 100 ASP A C 1
ATOM 680 O O . ASP A 1 100 ? -14.328 -7.267 12.748 1.00 93.00 100 ASP A O 1
ATOM 684 N N . ARG A 1 101 ? -15.695 -6.884 11.002 1.00 87.75 101 ARG A N 1
ATOM 685 C CA . ARG A 1 101 ? -16.924 -6.631 11.778 1.00 87.75 101 ARG A CA 1
ATOM 686 C C . ARG A 1 101 ? -16.824 -5.501 12.817 1.00 87.75 101 ARG A C 1
ATOM 688 O O . ARG A 1 101 ? -17.728 -5.363 13.636 1.00 87.75 101 ARG A O 1
ATOM 695 N N . ARG A 1 102 ? -15.779 -4.663 12.775 1.00 88.19 102 ARG A N 1
ATOM 696 C CA . ARG A 1 102 ? -15.653 -3.465 13.618 1.00 88.19 102 ARG A CA 1
ATOM 697 C C . ARG A 1 102 ? -16.191 -2.228 12.894 1.00 88.19 102 ARG A C 1
ATOM 699 O O . ARG A 1 102 ? -15.858 -1.959 11.732 1.00 88.19 102 ARG A O 1
ATOM 706 N N . GLU A 1 103 ? -17.027 -1.468 13.592 1.00 86.12 103 GLU A N 1
ATOM 707 C CA . GLU A 1 103 ? -17.505 -0.148 13.162 1.00 86.12 103 GLU A CA 1
ATOM 708 C C . GLU A 1 103 ? -16.422 0.926 13.382 1.00 86.12 103 GLU A C 1
ATOM 710 O O . GLU A 1 103 ? -15.411 0.659 14.020 1.00 86.12 103 GLU A O 1
ATOM 715 N N . GLY A 1 104 ? -16.591 2.127 12.818 1.00 86.00 104 GLY A N 1
ATOM 716 C CA . GLY A 1 104 ? -15.654 3.253 13.008 1.00 86.00 104 GLY A CA 1
ATOM 717 C C . GLY A 1 104 ? -14.443 3.283 12.061 1.00 86.00 104 GLY A C 1
ATOM 718 O O . GLY A 1 104 ? -13.905 4.347 11.788 1.00 86.00 104 GLY A O 1
ATOM 719 N N . PHE A 1 105 ? -14.069 2.161 11.436 1.00 92.38 105 PHE A N 1
ATOM 720 C CA . PHE A 1 105 ? -12.876 2.065 10.569 1.00 92.38 105 PHE A CA 1
ATOM 721 C C . PHE A 1 105 ? -13.161 2.194 9.061 1.00 92.38 105 PHE A C 1
ATOM 723 O O . PHE A 1 105 ? -12.554 1.503 8.239 1.00 92.38 105 PHE A O 1
ATOM 730 N N . ALA A 1 106 ? -14.119 3.034 8.659 1.00 92.12 106 ALA A N 1
ATOM 731 C CA . ALA A 1 106 ? -14.512 3.156 7.249 1.00 92.12 106 ALA A CA 1
ATOM 732 C C . ALA A 1 106 ? -13.341 3.587 6.345 1.00 92.12 106 ALA A C 1
ATOM 734 O O . ALA A 1 106 ? -13.142 3.005 5.275 1.00 92.12 106 ALA A O 1
ATOM 735 N N . THR A 1 107 ? -12.535 4.549 6.800 1.00 93.62 107 THR A N 1
ATOM 736 C CA . THR A 1 107 ? -11.374 5.044 6.052 1.00 93.62 107 THR A CA 1
ATOM 737 C C . THR A 1 107 ? -10.296 3.977 5.909 1.00 93.62 107 THR A C 1
ATOM 739 O O . THR A 1 107 ? -9.905 3.678 4.782 1.00 93.62 107 THR A O 1
ATOM 742 N N . LEU A 1 108 ? -9.883 3.334 7.011 1.00 95.69 108 LEU A N 1
ATOM 743 C CA . LEU A 1 108 ? -8.909 2.237 6.972 1.00 95.69 108 LEU A CA 1
ATOM 744 C C . LEU A 1 108 ? -9.363 1.114 6.032 1.00 95.69 108 LEU A C 1
ATOM 746 O O . LEU A 1 108 ? -8.593 0.645 5.196 1.00 95.69 108 LEU A O 1
ATOM 750 N N . ARG A 1 109 ? -10.645 0.735 6.095 1.00 97.06 109 ARG A N 1
ATOM 751 C CA . ARG A 1 109 ? -11.227 -0.279 5.206 1.00 97.06 109 ARG A CA 1
ATOM 752 C C . ARG A 1 109 ? -11.142 0.119 3.734 1.00 97.06 109 ARG A C 1
ATOM 754 O O . ARG A 1 109 ? -10.852 -0.731 2.894 1.00 97.06 109 ARG A O 1
ATOM 761 N N . SER A 1 110 ? -11.429 1.379 3.416 1.00 96.50 110 SER A N 1
ATOM 762 C CA . SER A 1 110 ? -11.357 1.904 2.049 1.00 96.50 110 SER A CA 1
ATOM 763 C C . SER A 1 110 ? -9.920 1.891 1.522 1.00 96.50 110 SER A C 1
ATOM 765 O O . SER A 1 110 ? -9.655 1.315 0.465 1.00 96.50 110 SER A O 1
ATOM 767 N N . VAL A 1 111 ? -8.981 2.436 2.302 1.00 97.75 111 VAL A N 1
ATOM 768 C CA . VAL A 1 111 ? -7.549 2.481 1.970 1.00 97.75 111 VAL A CA 1
ATOM 769 C C . VAL A 1 111 ? -6.996 1.077 1.753 1.00 97.75 111 VAL A C 1
ATOM 771 O O . VAL A 1 111 ? -6.422 0.796 0.703 1.00 97.75 111 VAL A O 1
ATOM 774 N N . ALA A 1 112 ? -7.229 0.159 2.689 1.00 98.31 112 ALA A N 1
ATOM 775 C CA . ALA A 1 112 ? -6.703 -1.195 2.595 1.00 98.31 112 ALA A CA 1
ATOM 776 C C . ALA A 1 112 ? -7.229 -1.950 1.358 1.00 98.31 112 ALA A C 1
ATOM 778 O O . ALA A 1 112 ? -6.473 -2.627 0.660 1.00 98.31 112 ALA A O 1
ATOM 779 N N . LYS A 1 113 ? -8.514 -1.792 1.013 1.00 98.50 113 LYS A N 1
ATOM 780 C CA . LYS A 1 113 ? -9.075 -2.366 -0.225 1.00 98.50 113 LYS A CA 1
ATOM 781 C C . LYS A 1 113 ? -8.458 -1.752 -1.481 1.00 98.50 113 LYS A C 1
ATOM 783 O O . LYS A 1 113 ? -8.157 -2.480 -2.431 1.00 98.50 113 LYS A O 1
ATOM 788 N N . LYS A 1 114 ? -8.259 -0.431 -1.488 1.00 98.44 114 LYS A N 1
ATOM 789 C CA . LYS A 1 114 ? -7.608 0.284 -2.591 1.00 98.44 114 LYS A CA 1
ATOM 790 C C . LYS A 1 114 ? -6.180 -0.224 -2.799 1.00 98.44 114 LYS A C 1
ATOM 792 O O . LYS A 1 114 ? -5.822 -0.548 -3.926 1.00 98.44 114 LYS A O 1
ATOM 797 N N . LEU A 1 115 ? -5.407 -0.382 -1.726 1.00 98.69 115 LEU A N 1
ATOM 798 C CA . LEU A 1 115 ? -4.034 -0.888 -1.790 1.00 98.69 115 LEU A CA 1
ATOM 799 C C . LEU A 1 115 ? -3.966 -2.337 -2.269 1.00 98.69 115 LEU A C 1
ATOM 801 O O . LEU A 1 115 ? -3.189 -2.629 -3.170 1.00 98.69 115 LEU A O 1
ATOM 805 N N . ARG A 1 116 ? -4.836 -3.229 -1.778 1.00 98.69 116 ARG A N 1
ATOM 806 C CA . ARG A 1 116 ? -4.926 -4.603 -2.311 1.00 98.69 116 ARG A CA 1
ATOM 807 C C . ARG A 1 116 ? -5.209 -4.627 -3.813 1.00 98.69 116 ARG A C 1
ATOM 809 O O . ARG A 1 116 ? -4.640 -5.439 -4.534 1.00 98.69 116 ARG A O 1
ATOM 816 N N . THR A 1 117 ? -6.072 -3.728 -4.282 1.00 98.69 117 THR A N 1
ATOM 817 C CA . THR A 1 117 ? -6.390 -3.602 -5.711 1.00 98.69 117 THR A CA 1
ATOM 818 C C . THR A 1 117 ? -5.190 -3.088 -6.506 1.00 98.69 117 THR A C 1
ATOM 820 O O . THR A 1 117 ? -4.902 -3.621 -7.576 1.00 98.69 117 THR A O 1
ATOM 823 N N . ALA A 1 118 ? -4.470 -2.093 -5.982 1.00 98.56 118 ALA A N 1
ATOM 824 C CA . ALA A 1 118 ? -3.263 -1.556 -6.603 1.00 98.56 118 ALA A CA 1
ATOM 825 C C . ALA A 1 118 ? -2.153 -2.612 -6.700 1.00 98.56 118 ALA A C 1
ATOM 827 O O . ALA A 1 118 ? -1.581 -2.782 -7.772 1.00 98.56 118 ALA A O 1
ATOM 828 N N . VAL A 1 119 ? -1.910 -3.371 -5.627 1.00 98.69 119 VAL A N 1
ATOM 829 C CA . VAL A 1 119 ? -0.931 -4.471 -5.595 1.00 98.69 119 VAL A CA 1
ATOM 830 C C . VAL A 1 119 ? -1.292 -5.548 -6.614 1.00 98.69 119 VAL A C 1
ATOM 832 O O . VAL A 1 119 ? -0.477 -5.858 -7.476 1.00 98.69 119 VAL A O 1
ATOM 835 N N . ALA A 1 120 ? -2.537 -6.033 -6.615 1.00 98.56 120 ALA A N 1
ATOM 836 C CA . ALA A 1 120 ? -2.985 -7.016 -7.603 1.00 98.56 120 ALA A CA 1
ATOM 837 C C . ALA A 1 120 ? -2.887 -6.486 -9.047 1.00 98.56 120 ALA A C 1
ATOM 839 O O . ALA A 1 120 ? -2.606 -7.238 -9.979 1.00 98.56 120 ALA A O 1
ATOM 840 N N . GLY A 1 121 ? -3.125 -5.186 -9.251 1.00 98.19 121 GLY A N 1
ATOM 841 C CA . GLY A 1 121 ? -2.929 -4.520 -10.536 1.00 98.19 121 GLY A CA 1
ATOM 842 C C . GLY A 1 121 ? -1.462 -4.498 -10.964 1.00 98.19 121 GLY A C 1
ATOM 843 O O . GLY A 1 121 ? -1.163 -4.879 -12.092 1.00 98.19 121 GLY A O 1
ATOM 844 N N . TYR A 1 122 ? -0.563 -4.106 -10.061 1.00 98.25 122 TYR A N 1
ATOM 845 C CA . TYR A 1 122 ? 0.882 -4.069 -10.284 1.00 98.25 122 TYR A CA 1
ATOM 846 C C . TYR A 1 122 ? 1.445 -5.460 -10.622 1.00 98.25 122 TYR A C 1
ATOM 848 O O . TYR A 1 122 ? 2.221 -5.606 -11.566 1.00 98.25 122 TYR A O 1
ATOM 856 N N . GLU A 1 123 ? 1.004 -6.492 -9.899 1.00 97.94 123 GLU A N 1
ATOM 857 C CA . GLU A 1 123 ? 1.385 -7.890 -10.135 1.00 97.94 123 GLU A CA 1
ATOM 858 C C . GLU A 1 123 ? 0.862 -8.409 -11.476 1.00 97.94 123 GLU A C 1
ATOM 860 O O . GLU A 1 123 ? 1.627 -8.938 -12.277 1.00 97.94 123 GLU A O 1
ATOM 865 N N . ARG A 1 124 ? -0.429 -8.208 -11.772 1.00 98.06 124 ARG A N 1
ATOM 866 C CA . ARG A 1 124 ? -1.043 -8.656 -13.033 1.00 98.06 124 ARG A CA 1
ATOM 867 C C . ARG A 1 124 ? -0.388 -8.028 -14.263 1.00 98.06 124 ARG A C 1
ATOM 869 O O . ARG A 1 124 ? -0.361 -8.649 -15.321 1.00 98.06 124 ARG A O 1
ATOM 876 N N . LEU A 1 125 ? 0.090 -6.794 -14.138 1.00 97.44 125 LEU A N 1
ATOM 877 C CA . LEU A 1 125 ? 0.781 -6.074 -15.205 1.00 97.44 125 LEU A CA 1
ATOM 878 C C . LEU A 1 125 ? 2.255 -6.493 -15.363 1.00 97.44 125 LEU A C 1
ATOM 880 O O . LEU A 1 125 ? 2.907 -6.014 -16.287 1.00 97.44 125 LEU A O 1
ATOM 884 N N . GLY A 1 126 ? 2.793 -7.349 -14.484 1.00 97.38 126 GLY A N 1
ATOM 885 C CA . GLY A 1 126 ? 4.202 -7.754 -14.525 1.00 97.38 126 GLY A CA 1
ATOM 886 C C . GLY A 1 126 ? 5.158 -6.585 -14.280 1.00 97.38 126 GLY A C 1
ATOM 887 O O . GLY A 1 126 ? 6.257 -6.543 -14.825 1.00 97.38 126 GLY A O 1
ATOM 888 N N . CYS A 1 127 ? 4.746 -5.585 -13.494 1.00 97.88 127 CYS A N 1
ATOM 889 C CA . CYS A 1 127 ? 5.504 -4.341 -13.358 1.00 97.88 127 CYS A CA 1
ATOM 890 C C . CYS A 1 127 ? 6.901 -4.543 -12.743 1.00 97.88 127 CYS A C 1
ATOM 892 O O . CYS A 1 127 ? 7.827 -3.799 -13.068 1.00 97.88 127 CYS A O 1
ATOM 894 N N . ALA A 1 128 ? 7.074 -5.559 -11.892 1.00 97.50 128 ALA A N 1
ATOM 895 C CA . ALA A 1 128 ? 8.366 -5.903 -11.296 1.00 97.50 128 ALA A CA 1
ATOM 896 C C . ALA A 1 128 ? 9.354 -6.550 -12.288 1.00 97.50 128 ALA A C 1
ATOM 898 O O . ALA A 1 128 ? 10.551 -6.582 -11.996 1.00 97.50 128 ALA A O 1
ATOM 899 N N . ASP A 1 129 ? 8.872 -7.016 -13.446 1.00 96.06 129 ASP A N 1
ATOM 900 C CA . ASP A 1 129 ? 9.649 -7.746 -14.459 1.00 96.06 129 ASP A CA 1
ATOM 901 C C . ASP A 1 129 ? 10.238 -6.822 -15.537 1.00 96.06 129 ASP A C 1
ATOM 903 O O . ASP A 1 129 ? 10.648 -7.270 -16.606 1.00 96.06 129 ASP A O 1
ATOM 907 N N . ALA A 1 130 ? 10.289 -5.516 -15.259 1.00 94.75 130 ALA A N 1
ATOM 908 C CA . ALA A 1 130 ? 10.834 -4.500 -16.153 1.00 94.75 130 ALA A CA 1
ATOM 909 C C . ALA A 1 130 ? 10.225 -4.522 -17.570 1.00 94.75 130 ALA A C 1
ATOM 911 O O . ALA A 1 130 ? 10.958 -4.689 -18.550 1.00 94.75 130 ALA A O 1
ATOM 912 N N . PRO A 1 131 ? 8.903 -4.284 -17.713 1.00 94.38 131 PRO A N 1
ATOM 913 C CA . PRO A 1 131 ? 8.273 -4.246 -19.025 1.00 94.38 131 PRO A CA 1
ATOM 914 C C . PRO A 1 131 ? 8.970 -3.227 -19.938 1.00 94.38 131 PRO A C 1
ATOM 916 O O . PRO A 1 131 ? 9.325 -2.114 -19.524 1.00 94.38 131 PRO A O 1
ATOM 919 N N . THR A 1 132 ? 9.185 -3.627 -21.190 1.00 94.19 132 THR A N 1
ATOM 920 C CA . THR A 1 132 ? 9.822 -2.802 -22.227 1.00 94.19 132 THR A CA 1
ATOM 921 C C . THR A 1 132 ? 8.800 -2.026 -23.052 1.00 94.19 132 THR A C 1
ATOM 923 O O . THR A 1 132 ? 9.106 -0.933 -23.525 1.00 94.19 132 THR A O 1
ATOM 926 N N . ASP A 1 133 ? 7.578 -2.550 -23.175 1.00 96.00 133 ASP A N 1
ATOM 927 C CA . ASP A 1 133 ? 6.471 -1.866 -23.836 1.00 96.00 133 ASP A CA 1
ATOM 928 C C . ASP A 1 133 ? 6.075 -0.585 -23.082 1.00 96.00 133 ASP A C 1
ATOM 930 O O . ASP A 1 133 ? 5.869 -0.581 -21.864 1.00 96.00 133 ASP A O 1
ATOM 934 N N . THR A 1 134 ? 5.967 0.527 -23.810 1.00 95.94 134 THR A N 1
ATOM 935 C CA . THR A 1 134 ? 5.676 1.839 -23.221 1.00 95.94 134 THR A CA 1
ATOM 936 C C . THR A 1 134 ? 4.289 1.893 -22.583 1.00 95.94 134 THR A C 1
ATOM 938 O O . THR A 1 134 ? 4.145 2.495 -21.517 1.00 95.94 134 THR A O 1
ATOM 941 N N . ALA A 1 135 ? 3.279 1.258 -23.185 1.00 96.56 135 ALA A N 1
ATOM 942 C CA . ALA A 1 135 ? 1.926 1.257 -22.636 1.00 96.56 135 ALA A CA 1
ATOM 943 C C . ALA A 1 135 ? 1.860 0.443 -21.335 1.00 96.56 135 ALA A C 1
ATOM 945 O O . ALA A 1 135 ? 1.277 0.909 -20.354 1.00 96.56 135 ALA A O 1
ATOM 946 N N . ALA A 1 136 ? 2.535 -0.708 -21.280 1.00 94.75 136 ALA A N 1
ATOM 947 C CA . ALA A 1 136 ? 2.671 -1.512 -20.068 1.00 94.75 136 ALA A CA 1
ATOM 948 C C . ALA A 1 136 ? 3.387 -0.740 -18.949 1.00 94.75 136 ALA A C 1
ATOM 950 O O . ALA A 1 136 ? 2.889 -0.675 -17.824 1.00 94.75 136 ALA A O 1
ATOM 951 N N . ARG A 1 137 ? 4.506 -0.067 -19.255 1.00 97.19 137 ARG A N 1
ATOM 952 C CA . ARG A 1 137 ? 5.212 0.785 -18.280 1.00 97.19 137 ARG A CA 1
ATOM 953 C C . ARG A 1 137 ? 4.330 1.911 -17.755 1.00 97.19 137 ARG A C 1
ATOM 955 O O . ARG A 1 137 ? 4.339 2.177 -16.556 1.00 97.19 137 ARG A O 1
ATOM 962 N N . HIS A 1 138 ? 3.568 2.561 -18.631 1.00 98.06 138 HIS A N 1
ATOM 963 C CA . HIS A 1 138 ? 2.655 3.629 -18.235 1.00 98.06 138 HIS A CA 1
ATOM 964 C C . HIS A 1 138 ? 1.523 3.106 -17.336 1.00 98.06 138 HIS A C 1
ATOM 966 O O . HIS A 1 138 ? 1.200 3.732 -16.328 1.00 98.06 138 HIS A O 1
ATOM 972 N N . ALA A 1 139 ? 0.962 1.933 -17.642 1.00 98.00 139 ALA A N 1
ATOM 973 C CA . ALA A 1 139 ? -0.083 1.301 -16.832 1.00 98.00 139 ALA A CA 1
ATOM 974 C C . ALA A 1 139 ? 0.381 0.959 -15.403 1.00 98.00 139 ALA A C 1
ATOM 976 O O . ALA A 1 139 ? -0.432 0.928 -14.482 1.00 98.00 139 ALA A O 1
ATOM 977 N N . CYS A 1 140 ? 1.683 0.750 -15.195 1.00 98.38 140 CYS A N 1
ATOM 978 C CA . CYS A 1 140 ? 2.267 0.503 -13.878 1.00 98.38 140 CYS A CA 1
ATOM 979 C C . CYS A 1 140 ? 2.394 1.752 -12.991 1.00 98.38 140 CYS A C 1
ATOM 981 O O . CYS A 1 140 ? 2.591 1.607 -11.785 1.00 98.38 140 CYS A O 1
ATOM 983 N N . LEU A 1 141 ? 2.316 2.966 -13.552 1.00 98.25 141 LEU A N 1
ATOM 984 C CA . LEU A 1 141 ? 2.600 4.205 -12.814 1.00 98.25 141 LEU A CA 1
ATOM 985 C C . LEU A 1 141 ? 1.605 4.444 -11.676 1.00 98.25 141 LEU A C 1
ATOM 987 O O . LEU A 1 141 ? 2.013 4.698 -10.546 1.00 98.25 141 LEU A O 1
ATOM 991 N N . GLU A 1 142 ? 0.308 4.336 -11.962 1.00 98.31 142 GLU A N 1
ATOM 992 C CA . GLU A 1 142 ? -0.745 4.536 -10.964 1.00 98.31 142 GLU A CA 1
ATOM 993 C C . GLU A 1 142 ? -0.673 3.523 -9.808 1.00 98.31 142 GLU A C 1
ATOM 995 O O . GLU A 1 142 ? -0.594 3.958 -8.655 1.00 98.31 142 GLU A O 1
ATOM 1000 N N . PRO A 1 143 ? -0.656 2.193 -10.045 1.00 98.44 143 PRO A N 1
ATOM 1001 C CA . PRO A 1 143 ? -0.596 1.248 -8.940 1.00 98.44 143 PRO A CA 1
ATOM 1002 C C . PRO A 1 143 ? 0.704 1.386 -8.136 1.00 98.44 143 PRO A C 1
ATOM 1004 O O . PRO A 1 143 ? 0.650 1.318 -6.910 1.00 98.44 143 PRO A O 1
ATOM 1007 N N . ALA A 1 144 ? 1.847 1.663 -8.777 1.00 98.44 144 ALA A N 1
ATOM 1008 C CA . ALA A 1 144 ? 3.105 1.900 -8.066 1.00 98.44 144 ALA A CA 1
ATOM 1009 C C . ALA A 1 144 ? 3.047 3.147 -7.171 1.00 98.44 144 ALA A C 1
ATOM 1011 O O . ALA A 1 144 ? 3.483 3.094 -6.021 1.00 98.44 144 ALA A O 1
ATOM 1012 N N . ALA A 1 145 ? 2.452 4.243 -7.654 1.00 98.44 145 ALA A N 1
ATOM 1013 C CA . ALA A 1 145 ? 2.273 5.459 -6.865 1.00 98.44 145 ALA A CA 1
ATOM 1014 C C . ALA A 1 145 ? 1.409 5.214 -5.618 1.00 98.44 145 ALA A C 1
ATOM 1016 O O . ALA A 1 145 ? 1.726 5.719 -4.541 1.00 98.44 145 ALA A O 1
ATOM 1017 N N . LEU A 1 146 ? 0.349 4.409 -5.742 1.00 98.62 146 LEU A N 1
ATOM 1018 C CA . LEU A 1 146 ? -0.485 4.014 -4.603 1.00 98.62 146 LEU A CA 1
ATOM 1019 C C . LEU A 1 146 ? 0.281 3.135 -3.611 1.00 98.62 146 LEU A C 1
ATOM 1021 O O . LEU A 1 146 ? 0.195 3.364 -2.409 1.00 98.62 146 LEU A O 1
ATOM 1025 N N . ILE A 1 147 ? 1.059 2.166 -4.099 1.00 98.69 147 ILE A N 1
ATOM 1026 C CA . ILE A 1 147 ? 1.903 1.308 -3.255 1.00 98.69 147 ILE A CA 1
ATOM 1027 C C . ILE A 1 147 ? 2.933 2.148 -2.493 1.00 98.69 147 ILE A C 1
ATOM 1029 O O . ILE A 1 147 ? 3.112 1.955 -1.294 1.00 98.69 147 ILE A O 1
ATOM 1033 N N . ALA A 1 148 ? 3.562 3.125 -3.151 1.00 98.56 148 ALA A N 1
ATOM 1034 C CA . ALA A 1 148 ? 4.537 4.010 -2.521 1.00 98.56 148 ALA A CA 1
ATOM 1035 C C . ALA A 1 148 ? 3.953 4.782 -1.324 1.00 98.56 148 ALA A C 1
ATOM 1037 O O . ALA A 1 148 ? 4.662 5.018 -0.348 1.00 98.56 148 ALA A O 1
ATOM 1038 N N . GLN A 1 149 ? 2.670 5.149 -1.369 1.00 98.25 149 GLN A N 1
ATOM 1039 C CA . GLN A 1 149 ? 1.961 5.828 -0.274 1.00 98.25 149 GLN A CA 1
ATOM 1040 C C . GLN A 1 149 ? 1.292 4.861 0.717 1.00 98.25 149 GLN A C 1
ATOM 1042 O O . GLN A 1 149 ? 0.673 5.296 1.684 1.00 98.25 149 GLN A O 1
ATOM 1047 N N . GLY A 1 150 ? 1.410 3.547 0.511 1.00 97.50 150 GLY A N 1
ATOM 1048 C CA . GLY A 1 150 ? 0.586 2.566 1.211 1.00 97.50 150 GLY A CA 1
ATOM 1049 C C . GLY A 1 150 ? 0.731 2.586 2.732 1.00 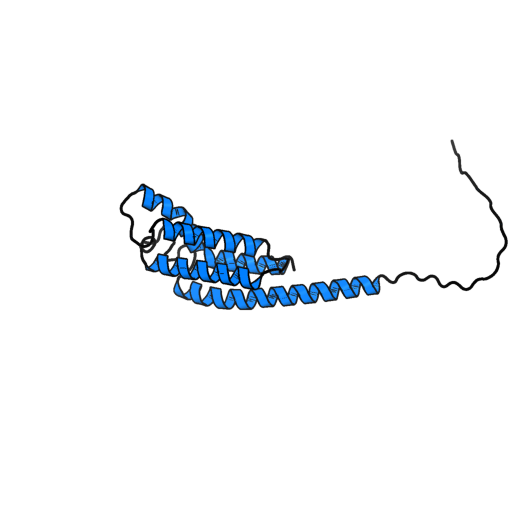97.50 150 GLY A C 1
ATOM 1050 O O . GLY A 1 150 ? -0.277 2.595 3.436 1.00 97.50 150 GLY A O 1
ATOM 1051 N N . PHE A 1 151 ? 1.961 2.637 3.250 1.00 97.38 151 PHE A N 1
ATOM 1052 C CA . PHE A 1 151 ? 2.201 2.663 4.698 1.00 97.38 151 PHE A CA 1
ATOM 1053 C C . PHE A 1 151 ? 1.635 3.916 5.393 1.00 97.38 151 PHE A C 1
ATOM 1055 O O . PHE A 1 151 ? 0.851 3.754 6.334 1.00 97.38 151 PHE A O 1
ATOM 1062 N N . PRO A 1 152 ? 1.942 5.157 4.953 1.00 97.12 152 PRO A N 1
ATOM 1063 C CA . PRO A 1 152 ? 1.362 6.346 5.575 1.00 97.12 152 PRO A CA 1
ATOM 1064 C C . PRO A 1 152 ? -0.160 6.434 5.397 1.00 97.12 152 PRO A C 1
ATOM 1066 O O . PRO A 1 152 ? -0.843 6.892 6.317 1.00 97.12 152 PRO A O 1
ATOM 1069 N N . ASP A 1 153 ? -0.715 5.950 4.282 1.00 97.44 153 ASP A N 1
ATOM 1070 C CA . ASP A 1 153 ? -2.166 5.914 4.073 1.00 97.44 153 ASP A CA 1
ATOM 1071 C C . ASP A 1 153 ? -2.858 4.947 5.052 1.00 97.44 153 ASP A C 1
ATOM 1073 O O . ASP A 1 153 ? -3.902 5.282 5.620 1.00 97.44 153 ASP A O 1
ATOM 1077 N N . LEU A 1 154 ? -2.284 3.759 5.291 1.00 97.19 154 LEU A N 1
ATOM 1078 C CA . LEU A 1 154 ? -2.807 2.794 6.269 1.00 97.19 154 LEU A CA 1
ATOM 1079 C C . LEU A 1 154 ? -2.734 3.346 7.697 1.00 97.19 154 LEU A C 1
ATOM 1081 O O . LEU A 1 154 ? -3.714 3.248 8.440 1.00 97.19 154 LEU A O 1
ATOM 1085 N N . ARG A 1 155 ? -1.622 3.989 8.067 1.00 95.69 155 ARG A N 1
ATOM 1086 C CA . ARG A 1 155 ? -1.479 4.656 9.370 1.00 95.69 155 ARG A CA 1
ATOM 1087 C C . ARG A 1 155 ? -2.536 5.743 9.553 1.00 95.69 155 ARG A C 1
ATOM 1089 O O . ARG A 1 155 ? -3.320 5.684 10.496 1.00 95.69 155 ARG A O 1
ATOM 1096 N N . SER A 1 156 ? -2.656 6.645 8.579 1.00 94.06 156 SER A N 1
ATOM 1097 C CA . SER A 1 156 ? -3.657 7.720 8.592 1.00 94.06 156 SER A CA 1
ATOM 1098 C C . SER A 1 156 ? -5.086 7.178 8.684 1.00 94.06 156 SER A C 1
ATOM 1100 O O . SER A 1 156 ? -5.926 7.719 9.402 1.00 94.06 156 SER A O 1
ATOM 1102 N N . GLY A 1 157 ? -5.382 6.082 7.977 1.00 91.81 157 GLY A N 1
ATOM 1103 C CA . GLY A 1 157 ? -6.675 5.408 8.059 1.00 91.81 157 GLY A CA 1
ATOM 1104 C C . GLY A 1 157 ? -6.979 4.870 9.457 1.00 91.81 157 GLY A C 1
ATOM 1105 O O . GLY A 1 157 ? -8.138 4.888 9.876 1.00 91.81 157 GLY A O 1
ATOM 1106 N N . THR A 1 158 ? -5.949 4.432 10.178 1.00 90.50 158 THR A N 1
ATOM 1107 C CA . THR A 1 158 ? -6.064 3.910 11.541 1.00 90.50 158 THR A CA 1
ATOM 1108 C C . THR A 1 158 ? -6.285 5.033 12.555 1.00 90.50 158 THR A C 1
ATOM 1110 O O . THR A 1 158 ? -7.225 4.960 13.348 1.00 90.50 158 THR A O 1
ATOM 1113 N N . ASP A 1 159 ? -5.538 6.132 12.437 1.00 88.69 159 ASP A N 1
ATOM 1114 C CA . ASP A 1 159 ? -5.716 7.343 13.252 1.00 88.69 159 ASP A CA 1
ATOM 1115 C C . ASP A 1 159 ? -7.100 7.979 13.080 1.00 88.69 159 ASP A C 1
ATOM 1117 O O . ASP A 1 159 ? -7.692 8.503 14.025 1.00 88.69 159 ASP A O 1
ATOM 1121 N N . LEU A 1 160 ? -7.659 7.938 11.869 1.00 84.69 160 LEU A N 1
ATOM 1122 C CA . LEU A 1 160 ? -9.021 8.412 11.622 1.00 84.69 160 LEU A CA 1
ATOM 1123 C C . LEU A 1 160 ? -10.079 7.498 12.251 1.00 84.69 160 LEU A C 1
ATOM 1125 O O . LEU A 1 160 ? -11.130 7.992 12.652 1.00 84.69 160 LEU A O 1
ATOM 1129 N N . GLY A 1 161 ? -9.795 6.198 12.378 1.00 75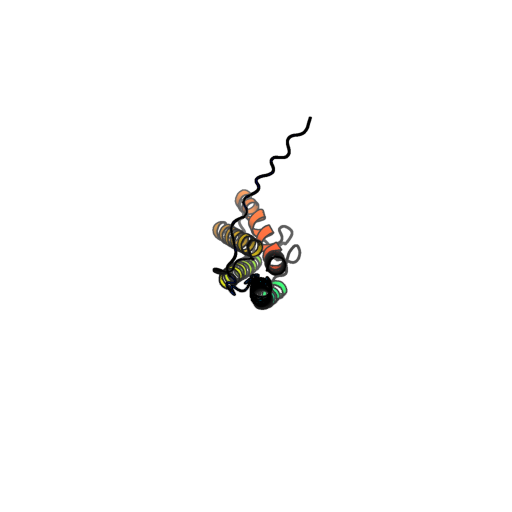.38 161 GLY A N 1
ATOM 1130 C CA . GLY A 1 161 ? -10.648 5.257 13.103 1.00 75.38 161 GLY A CA 1
ATOM 1131 C C . GLY A 1 161 ? -10.789 5.623 14.581 1.00 75.38 161 GLY A C 1
ATOM 1132 O O . GLY A 1 161 ? -11.894 5.572 15.108 1.00 75.38 161 GLY A O 1
ATOM 1133 N N . LEU A 1 162 ? -9.708 6.087 15.216 1.00 74.38 162 LEU A N 1
ATOM 1134 C CA . LEU A 1 162 ? -9.738 6.597 16.592 1.00 74.38 162 LEU A CA 1
ATOM 1135 C C . LEU A 1 162 ? -10.612 7.839 16.758 1.00 74.38 162 LEU A C 1
ATOM 1137 O O . LEU A 1 162 ? -11.313 7.968 17.753 1.00 74.38 162 LEU A O 1
ATOM 1141 N N . ARG A 1 163 ? -10.582 8.767 15.795 1.00 74.88 163 ARG A N 1
ATOM 1142 C CA . ARG A 1 163 ? -11.360 10.017 15.881 1.00 74.88 163 ARG A CA 1
ATOM 1143 C C . ARG A 1 163 ? -12.868 9.804 15.731 1.00 74.88 163 ARG A C 1
ATOM 1145 O O . ARG A 1 163 ? -13.631 10.703 16.069 1.00 74.88 163 ARG A O 1
ATOM 1152 N N . GLY A 1 164 ? -13.281 8.666 15.178 1.00 60.38 164 GLY A N 1
ATOM 1153 C CA . GLY A 1 164 ? -14.683 8.276 15.027 1.00 60.38 164 GLY A CA 1
ATOM 1154 C C . GLY A 1 164 ? -15.149 7.187 16.000 1.00 60.38 164 GLY A C 1
ATOM 1155 O O . GLY A 1 164 ? -16.270 6.704 15.825 1.00 60.38 164 GLY A O 1
ATOM 1156 N N . ALA A 1 165 ? -14.296 6.766 16.945 1.00 53.84 165 ALA A N 1
ATOM 1157 C CA . ALA A 1 165 ? -14.563 5.710 17.926 1.00 53.84 165 ALA A CA 1
ATOM 1158 C C . ALA A 1 165 ? -15.193 6.247 19.216 1.00 53.84 165 ALA A C 1
ATOM 1160 O O . ALA A 1 165 ? -14.810 7.356 19.646 1.00 53.84 165 ALA A O 1
#

Sequence (165 aa):
MTAVALLTGCSDAPAGTGAHRVASPVASAGRAAATESTRAAVAEHVRTVVEDRLSADETRFGSGTGSPCSTSSPAMFTARCGAAAQATGADASFALEQIDRREGFATLRSVAKKLRTAVAGYERLGCADAPTDTAARHACLEPAALIAQGFPDLRSGTDLGLRGA

Secondary structure (DSSP, 8-state):
------------------------THHHHHHHHHHHHHHHHHHHHHHHHHHHHHHHHHHHH--GGGSTTSTT-TTTTSHHHHHHHHHHHHHHHHHHHHTTT-SS-HHHHHHHHHHHHHHHHHHHTTGGG---SHHHHHHTHHHHHHHHTHHHHHHHHHHHHHHT-

pLDDT: mean 84.63, std 20.37, range [36.66, 98.69]

Radius of gyration: 28.46 Å; chains: 1; bounding box: 79×47×71 Å

Foldseek 3Di:
DDDDDDDDDDDDDDDDPDDPPPVDCVVVVVVVVVVLVVLLVLLVVLLVVLLVLLVVLCVVANAAPSGLLHPPHPSNQAVSLLVLLVSLLVSLVVSCVSCPVNPLLPQLVVLSVLSNVLSVQLVVLNSNVPDPDPVSVVSNNVSSNSSRHRSVSNSVSSVSSSVRD